Protein 2LGF (pdb70)

InterPro domains:
  IPR002048 EF-hand domain [PF13499] (12-73)
  IPR002048 EF-hand domain [PF13499] (83-147)
  IPR002048 EF-hand domain [PS50222] (8-43)
  IPR002048 EF-hand domain [PS50222] (44-79)
  IPR002048 EF-hand domain [PS50222] (81-116)
  IPR002048 EF-hand domain [PS50222] (117-149)
  IPR002048 EF-hand domain [SM00054] (12-40)
  IPR002048 EF-hand domain [SM00054] (48-76)
  IPR002048 EF-hand domain [SM00054] (85-113)
  IPR002048 EF-hand domain [SM00054] (121-149)
  IPR002048 EF-hand domain [cd00051] (12-74)
  IPR002048 EF-hand domain [cd00051] (85-147)
  IPR011992 EF-hand domain pair [SSF47473] (2-147)
  IPR018247 EF-Hand 1, calcium-binding site [PS00018] (21-33)
  IPR018247 EF-Hand 1, calcium-binding site [PS00018] (57-69)
  IPR018247 EF-Hand 1, calcium-binding site [PS00018] (94-106)
  IPR018247 EF-Hand 1, calcium-binding site [PS00018] (130-142)
  IPR050230 Calmodulin/Myosin light chain/Troponin C-like [PTHR23048] (2-148)

Organism: Homo sapiens (NCBI:txid9606)

Sequence (161 aa):
QLTEEQIAEFKEAFSLFDKDGDGTITTKELGTVMRSLGQNPTEAELQDMINEVDADGNGTIDFPEFLTMMARKMKDTDSEEEIREAFRVFDKDGNGYISAAELRHVMTNLGEKLTDEEVDEMIREADIDGDGQVNYEEFVQMMTAKAFIIWLARRLKKGKK

Structure (mmCIF, N/CA/C/O backbone):
data_2LGF
#
_entry.id   2LGF
#
loop_
_entity.id
_entity.type
_entity.pdbx_description
1 polymer Calmodulin
2 polymer L-selectin
3 non-polymer 'CALCIUM ION'
#
loop_
_atom_site.group_PDB
_atom_site.id
_atom_site.type_symbol
_atom_site.label_atom_id
_atom_site.label_alt_id
_atom_site.label_comp_id
_atom_site.label_asym_id
_atom_site.label_entity_id
_atom_site.label_seq_id
_atom_site.pdbx_PDB_ins_code
_atom_site.Cartn_x
_atom_site.Cartn_y
_atom_site.Cartn_z
_atom_site.occupancy
_atom_site.B_iso_or_equiv
_atom_site.auth_seq_id
_atom_site.auth_comp_id
_atom_site.auth_asym_id
_atom_site.auth_atom_id
_atom_site.pdbx_PDB_model_num
ATOM 1 N N . GLN A 1 2 ? 6.363 18.925 4.275 1.00 0.00 3 GLN A N 1
ATOM 2 C CA . GLN A 1 2 ? 7.655 19.224 3.594 1.00 0.00 3 GLN A CA 1
ATOM 3 C C . GLN A 1 2 ? 7.832 18.278 2.413 1.00 0.00 3 GLN A C 1
ATOM 4 O O . GLN A 1 2 ? 8.433 17.213 2.544 1.00 0.00 3 GLN A O 1
ATOM 18 N N . LEU A 1 3 ? 7.304 18.674 1.257 1.00 0.00 4 LEU A N 1
ATOM 19 C CA . LEU A 1 3 ? 7.408 17.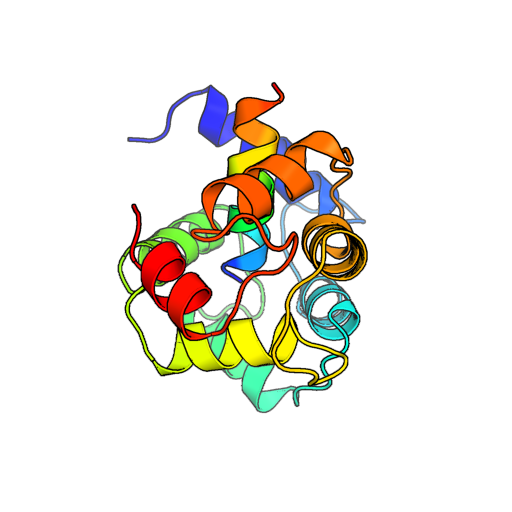852 0.053 1.00 0.00 4 LEU A CA 1
ATOM 20 C C . LEU A 1 3 ? 8.664 18.212 -0.729 1.00 0.00 4 LEU A C 1
ATOM 21 O O . LEU A 1 3 ? 8.788 19.324 -1.242 1.00 0.00 4 LEU A O 1
ATOM 37 N N . THR A 1 4 ? 9.592 17.265 -0.816 1.00 0.00 5 THR A N 1
ATOM 38 C CA . THR A 1 4 ? 10.839 17.492 -1.541 1.00 0.00 5 THR A CA 1
ATOM 39 C C . THR A 1 4 ? 10.661 17.169 -3.020 1.00 0.00 5 THR A C 1
ATOM 40 O O . THR A 1 4 ? 9.710 16.490 -3.409 1.00 0.00 5 THR A O 1
ATOM 51 N N . GLU A 1 5 ? 11.579 17.663 -3.840 1.00 0.00 6 GLU A N 1
ATOM 52 C CA . GLU A 1 5 ? 11.511 17.427 -5.277 1.00 0.00 6 GLU A CA 1
ATOM 53 C C . GLU A 1 5 ? 11.465 15.932 -5.567 1.00 0.00 6 GLU A C 1
ATOM 54 O O . GLU A 1 5 ? 10.767 15.489 -6.481 1.00 0.00 6 GLU A O 1
ATOM 66 N N . GLU A 1 6 ? 12.206 15.156 -4.785 1.00 0.00 7 GLU A N 1
ATOM 67 C CA . GLU A 1 6 ? 12.237 13.711 -4.970 1.00 0.00 7 GLU A CA 1
ATOM 68 C C . GLU A 1 6 ? 10.860 13.109 -4.695 1.00 0.00 7 GLU A C 1
ATOM 69 O O . GLU A 1 6 ? 10.390 12.246 -5.437 1.00 0.00 7 GLU A O 1
ATOM 81 N N . GLN A 1 7 ? 10.217 13.573 -3.628 1.00 0.00 8 GLN A N 1
ATOM 82 C CA . GLN A 1 7 ? 8.895 13.070 -3.271 1.00 0.00 8 GLN A CA 1
ATOM 83 C C . GLN A 1 7 ? 7.880 13.415 -4.359 1.00 0.00 8 GLN A C 1
ATOM 84 O O . GLN A 1 7 ? 7.052 12.584 -4.745 1.00 0.00 8 GLN A O 1
ATOM 98 N N . ILE A 1 8 ? 7.951 14.647 -4.855 1.00 0.00 9 ILE A N 1
ATOM 99 C CA . ILE A 1 8 ? 7.032 15.091 -5.894 1.00 0.00 9 ILE A CA 1
ATOM 100 C C . ILE A 1 8 ? 7.215 14.242 -7.150 1.00 0.00 9 ILE A C 1
ATOM 101 O O . ILE A 1 8 ? 6.242 13.813 -7.771 1.00 0.00 9 ILE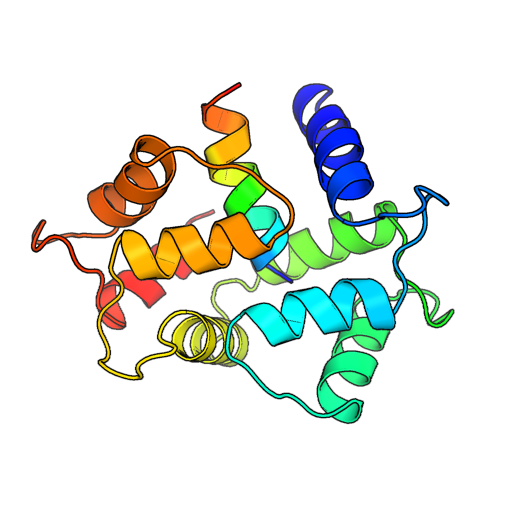 A O 1
ATOM 117 N N . ALA A 1 9 ? 8.469 13.991 -7.507 1.00 0.00 10 ALA A N 1
ATOM 118 C CA . ALA A 1 9 ? 8.768 13.184 -8.683 1.00 0.00 10 ALA A CA 1
ATOM 119 C C . ALA A 1 9 ? 8.214 11.774 -8.502 1.00 0.00 10 ALA A C 1
ATOM 120 O O . ALA A 1 9 ? 7.768 11.145 -9.460 1.00 0.00 10 ALA A O 1
ATOM 127 N N . GLU A 1 10 ? 8.245 11.286 -7.263 1.00 0.00 11 GLU A N 1
ATOM 128 C CA . GLU A 1 10 ? 7.743 9.950 -6.969 1.00 0.00 11 GLU A CA 1
ATOM 129 C C . GLU A 1 10 ? 6.256 9.868 -7.291 1.00 0.00 11 GLU A C 1
ATOM 130 O O . GLU A 1 10 ? 5.796 8.903 -7.898 1.00 0.00 11 GLU A O 1
ATOM 142 N N . PHE A 1 11 ? 5.508 10.892 -6.889 1.00 0.00 12 PHE A N 1
ATOM 143 C CA . PHE A 1 11 ? 4.073 10.920 -7.157 1.00 0.00 12 PHE A CA 1
ATOM 144 C C . PHE A 1 11 ? 3.814 10.934 -8.657 1.00 0.00 12 PHE A C 1
ATOM 145 O O . PHE A 1 11 ? 2.964 10.204 -9.154 1.00 0.00 12 PHE A O 1
ATOM 162 N N . LYS A 1 12 ? 4.536 11.779 -9.373 1.00 0.00 13 LYS A N 1
ATOM 163 C CA . LYS A 1 12 ? 4.342 11.879 -10.809 1.00 0.00 13 LYS A CA 1
ATOM 164 C C . LYS A 1 12 ? 4.558 10.522 -11.470 1.00 0.00 13 LYS A C 1
ATOM 165 O O . LYS A 1 12 ? 3.765 10.100 -12.310 1.00 0.00 13 LYS A O 1
ATOM 184 N N . GLU A 1 13 ? 5.632 9.844 -11.086 1.00 0.00 14 GLU A N 1
ATOM 185 C CA . GLU A 1 13 ? 5.931 8.536 -11.653 1.00 0.00 14 GLU A CA 1
ATOM 186 C C . GLU A 1 13 ? 4.955 7.487 -11.126 1.00 0.00 14 GLU A C 1
ATOM 187 O O . GLU A 1 13 ? 4.387 6.710 -11.893 1.00 0.00 14 GLU A O 1
ATOM 199 N N . ALA A 1 14 ? 4.766 7.472 -9.812 1.00 0.00 15 ALA A N 1
ATOM 200 C CA . ALA A 1 14 ? 3.861 6.510 -9.196 1.00 0.00 15 ALA A CA 1
ATOM 201 C C . ALA A 1 14 ? 2.433 6.726 -9.680 1.00 0.00 15 ALA A C 1
ATOM 202 O O . ALA A 1 14 ? 1.753 5.785 -10.077 1.00 0.00 15 ALA A O 1
ATOM 209 N N . PHE A 1 15 ? 1.989 7.972 -9.651 1.00 0.00 16 PHE A N 1
ATOM 210 C CA . PHE A 1 15 ? 0.638 8.303 -10.087 1.00 0.00 16 PHE A CA 1
ATOM 211 C C . PHE A 1 15 ? 0.435 7.904 -11.544 1.00 0.00 16 PHE A C 1
ATOM 212 O O . PHE A 1 15 ? -0.582 7.307 -11.897 1.00 0.00 16 PHE A O 1
ATOM 229 N N . SER A 1 16 ? 1.408 8.237 -12.387 1.00 0.00 17 SER A N 1
ATOM 230 C CA . SER A 1 16 ? 1.322 7.909 -13.804 1.00 0.00 17 SER A CA 1
ATOM 231 C C . SER A 1 16 ? 1.209 6.402 -13.997 1.00 0.00 17 SER A C 1
ATOM 232 O O . SER A 1 16 ? 0.548 5.931 -14.922 1.00 0.00 17 SER A O 1
ATOM 240 N N . LEU A 1 17 ? 1.852 5.650 -13.111 1.00 0.00 18 LEU A N 1
ATOM 241 C CA . LEU A 1 17 ? 1.805 4.193 -13.189 1.00 0.00 18 LEU A CA 1
ATOM 242 C C . LEU A 1 17 ? 0.411 3.674 -12.863 1.00 0.00 18 LEU A C 1
ATOM 243 O O . LEU A 1 17 ? -0.098 2.772 -13.529 1.00 0.00 18 LEU A O 1
ATOM 259 N N . PHE A 1 18 ? -0.199 4.243 -11.829 1.00 0.00 19 PHE A N 1
ATOM 260 C CA . PHE A 1 18 ? -1.533 3.823 -11.422 1.00 0.00 19 PHE A CA 1
ATOM 261 C C . PHE A 1 18 ? -2.568 4.253 -12.455 1.00 0.00 19 PHE A C 1
ATOM 262 O O . PHE A 1 18 ? -3.478 3.495 -12.790 1.00 0.00 19 PHE A O 1
ATOM 279 N N . ASP A 1 19 ? -2.420 5.477 -12.956 1.00 0.00 20 ASP A N 1
ATOM 280 C CA . ASP A 1 19 ? -3.347 6.007 -13.950 1.00 0.00 20 ASP A CA 1
ATOM 281 C C . ASP A 1 19 ? -2.944 5.521 -15.336 1.00 0.00 20 ASP A C 1
ATOM 282 O O . ASP A 1 19 ? -2.013 6.051 -15.942 1.00 0.00 20 ASP A O 1
ATOM 291 N N . LYS A 1 20 ? -3.641 4.505 -15.832 1.00 0.00 21 LYS A N 1
ATOM 292 C CA . LYS A 1 20 ? -3.332 3.955 -17.147 1.00 0.00 21 LYS A CA 1
ATOM 293 C C . LYS A 1 20 ? -3.545 4.997 -18.239 1.00 0.00 21 LYS A C 1
ATOM 294 O O . LYS A 1 20 ? -2.687 5.188 -19.099 1.00 0.00 21 LYS A O 1
ATOM 313 N N . ASP A 1 21 ? -4.690 5.675 -18.199 1.00 0.00 22 ASP A N 1
ATOM 314 C CA . ASP A 1 21 ? -4.988 6.694 -19.196 1.00 0.00 22 ASP A CA 1
ATOM 315 C C . ASP A 1 21 ? -4.136 7.939 -18.967 1.00 0.00 22 ASP A C 1
ATOM 316 O O . ASP A 1 21 ? -3.813 8.662 -19.909 1.00 0.00 22 ASP A O 1
ATOM 325 N N . GLY A 1 22 ? -3.775 8.183 -17.711 1.00 0.00 23 GLY A N 1
ATOM 326 C CA . GLY A 1 22 ? -2.966 9.348 -17.374 1.00 0.00 23 GLY A CA 1
ATOM 327 C C . GLY A 1 22 ? -3.788 10.630 -17.451 1.00 0.00 23 GLY A C 1
ATOM 328 O O . GLY A 1 22 ? -3.309 11.656 -17.934 1.00 0.00 23 GLY A O 1
ATOM 332 N N . ASP A 1 23 ? -5.029 10.567 -16.973 1.00 0.00 24 ASP A N 1
ATOM 333 C CA . ASP A 1 23 ? -5.909 11.733 -16.992 1.00 0.00 24 ASP A CA 1
ATOM 334 C C . ASP A 1 23 ? -5.639 12.630 -15.787 1.00 0.00 24 ASP A C 1
ATOM 335 O O . ASP A 1 23 ? -6.258 13.684 -15.636 1.00 0.00 24 ASP A O 1
ATOM 344 N N . GLY A 1 24 ? -4.713 12.206 -14.929 1.00 0.00 25 GLY A N 1
ATOM 345 C CA . GLY A 1 24 ? -4.379 12.985 -13.742 1.00 0.00 25 GLY A CA 1
ATOM 346 C C . GLY A 1 24 ? -5.401 12.754 -12.635 1.00 0.00 25 GLY A C 1
ATOM 347 O O . GLY A 1 24 ? -5.488 13.527 -11.685 1.00 0.00 25 GLY A O 1
ATOM 351 N N . THR A 1 25 ? -6.174 11.678 -12.767 1.00 0.00 26 THR A N 1
ATOM 352 C CA . THR A 1 25 ? -7.193 11.343 -11.769 1.00 0.00 26 THR A CA 1
ATOM 353 C C . THR A 1 25 ? -7.260 9.837 -11.557 1.00 0.00 26 THR A C 1
ATOM 354 O O . THR A 1 25 ? -7.048 9.063 -12.489 1.00 0.00 26 THR A O 1
ATOM 365 N N . ILE A 1 26 ? -7.567 9.425 -10.326 1.00 0.00 27 ILE A N 1
ATOM 366 C CA . ILE A 1 26 ? -7.672 8.000 -10.005 1.00 0.00 27 ILE A CA 1
ATOM 367 C C . ILE A 1 26 ? -9.134 7.600 -9.856 1.00 0.00 27 ILE A C 1
ATOM 368 O O . ILE A 1 26 ? -9.848 8.124 -9.002 1.00 0.00 27 ILE A O 1
ATOM 384 N N . THR A 1 27 ? -9.570 6.666 -10.699 1.00 0.00 28 THR A N 1
ATOM 385 C CA . THR A 1 27 ? -10.949 6.187 -10.664 1.00 0.00 28 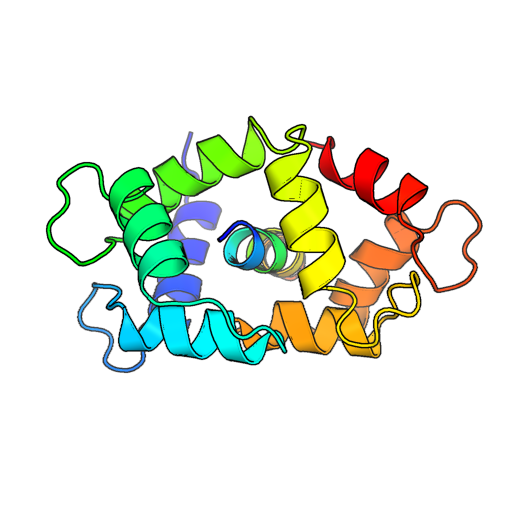THR A CA 1
ATOM 386 C C . THR A 1 27 ? -11.070 4.975 -9.745 1.00 0.00 28 THR A C 1
ATOM 387 O O . THR A 1 27 ? -10.068 4.438 -9.272 1.00 0.00 28 THR A O 1
ATOM 398 N N . THR A 1 28 ? -12.303 4.545 -9.507 1.00 0.00 29 THR A N 1
ATOM 399 C CA . THR A 1 28 ? -12.553 3.387 -8.656 1.00 0.00 29 THR A CA 1
ATOM 400 C C . THR A 1 28 ? -12.129 2.101 -9.361 1.00 0.00 29 THR A C 1
ATOM 401 O O . THR A 1 28 ? -11.598 1.183 -8.736 1.00 0.00 29 THR A O 1
ATOM 412 N N . LYS A 1 29 ? -12.384 2.039 -10.664 1.00 0.00 30 LYS A N 1
ATOM 413 C CA . LYS A 1 29 ? -12.036 0.862 -11.450 1.00 0.00 30 LYS A CA 1
ATOM 414 C C . LYS A 1 29 ? -10.525 0.650 -11.458 1.00 0.00 30 LYS A C 1
ATOM 415 O O . LYS A 1 29 ? -10.052 -0.486 -11.436 1.00 0.00 30 LYS A O 1
ATOM 434 N N . GLU A 1 30 ? -9.772 1.746 -11.497 1.00 0.00 31 GLU A N 1
ATOM 435 C CA . GLU A 1 30 ? -8.318 1.655 -11.513 1.00 0.00 31 GLU A CA 1
ATOM 436 C C . GLU A 1 30 ? -7.797 1.169 -10.164 1.00 0.00 31 GLU A C 1
ATOM 437 O O . GLU A 1 30 ? -7.147 0.121 -10.072 1.00 0.00 31 GLU A O 1
ATOM 449 N N . LEU A 1 31 ? -8.086 1.932 -9.117 1.00 0.00 32 LEU A N 1
ATOM 450 C CA . LEU A 1 31 ? -7.640 1.570 -7.783 1.00 0.00 32 LEU A CA 1
ATOM 451 C C . LEU A 1 31 ? -8.278 0.258 -7.348 1.00 0.00 32 LEU A C 1
ATOM 452 O O . LEU A 1 31 ? -7.633 -0.581 -6.718 1.00 0.00 32 LEU A O 1
ATOM 468 N N . GLY A 1 32 ? -9.552 0.092 -7.681 1.00 0.00 33 GLY A N 1
ATOM 469 C CA . GLY A 1 32 ? -10.272 -1.119 -7.310 1.00 0.00 33 GLY A CA 1
ATOM 470 C C . GLY A 1 32 ? -9.616 -2.349 -7.927 1.00 0.00 33 GLY A C 1
ATOM 471 O O . GLY A 1 32 ? -9.443 -3.370 -7.264 1.00 0.00 33 GLY A O 1
ATOM 475 N N . THR A 1 33 ? -9.243 -2.244 -9.198 1.00 0.00 34 THR A N 1
ATOM 476 C CA . THR A 1 33 ? -8.606 -3.361 -9.886 1.00 0.00 34 THR A CA 1
ATOM 477 C C . THR A 1 33 ? -7.304 -3.741 -9.192 1.00 0.00 34 THR A C 1
ATOM 478 O O . THR A 1 33 ? -7.051 -4.917 -8.927 1.00 0.00 34 THR A O 1
ATOM 489 N N . VAL A 1 34 ? -6.486 -2.738 -8.890 1.00 0.00 35 VAL A N 1
ATOM 490 C CA . VAL A 1 34 ? -5.213 -2.981 -8.215 1.00 0.00 35 VAL A CA 1
ATOM 491 C C . VAL A 1 34 ? -5.449 -3.491 -6.795 1.00 0.00 35 VAL A C 1
ATOM 492 O O . VAL A 1 34 ? -4.770 -4.407 -6.330 1.00 0.00 35 VAL A O 1
ATOM 505 N N . MET A 1 35 ? -6.408 -2.881 -6.112 1.00 0.00 36 MET A N 1
ATOM 506 C CA . MET A 1 35 ? -6.734 -3.264 -4.744 1.00 0.00 36 MET A CA 1
ATOM 507 C C . MET A 1 35 ? -7.220 -4.704 -4.686 1.00 0.00 36 MET A C 1
ATOM 508 O O . MET A 1 35 ? -7.093 -5.367 -3.657 1.00 0.00 36 MET A O 1
ATOM 522 N N . ARG A 1 36 ? -7.770 -5.187 -5.794 1.00 0.00 37 ARG A N 1
ATOM 523 C CA . ARG A 1 36 ? -8.263 -6.559 -5.865 1.00 0.00 37 ARG A CA 1
ATOM 524 C C . ARG A 1 36 ? -7.148 -7.531 -6.243 1.00 0.00 37 ARG A C 1
ATOM 525 O O . ARG A 1 36 ? -7.130 -8.673 -5.784 1.00 0.00 37 ARG A O 1
ATOM 546 N N . SER A 1 37 ? -6.228 -7.077 -7.087 1.00 0.00 38 SER A N 1
ATOM 547 C CA . SER A 1 37 ? -5.128 -7.923 -7.530 1.00 0.00 38 SER A CA 1
ATOM 548 C C . SER A 1 37 ? -4.310 -8.408 -6.342 1.00 0.00 38 SER A C 1
ATOM 549 O O . SER A 1 37 ? -3.531 -9.352 -6.457 1.00 0.00 38 SER A O 1
ATOM 557 N N . LEU A 1 38 ? -4.489 -7.753 -5.201 1.00 0.00 39 LEU A N 1
ATOM 558 C CA . LEU A 1 38 ? -3.750 -8.121 -4.000 1.00 0.00 39 LEU A CA 1
ATOM 559 C C . LEU A 1 38 ? -4.279 -9.431 -3.432 1.00 0.00 39 LEU A C 1
ATOM 560 O O . LEU A 1 38 ? -3.964 -9.802 -2.300 1.00 0.00 39 LEU A O 1
ATOM 576 N N . GLY A 1 39 ? -5.085 -10.130 -4.225 1.00 0.00 40 GLY A N 1
ATOM 577 C CA . GLY A 1 39 ? -5.645 -11.403 -3.794 1.00 0.00 40 GLY A CA 1
ATOM 578 C C . GLY A 1 39 ? -6.828 -11.189 -2.868 1.00 0.00 40 GLY A C 1
ATOM 579 O O . GLY A 1 39 ? -7.306 -12.128 -2.235 1.00 0.00 40 GLY A O 1
ATOM 583 N N . GLN A 1 40 ? -7.301 -9.946 -2.789 1.00 0.00 41 GLN A N 1
ATOM 584 C CA . GLN A 1 40 ? -8.435 -9.620 -1.926 1.00 0.00 41 GLN A CA 1
ATOM 585 C C . GLN A 1 40 ? -9.681 -9.389 -2.770 1.00 0.00 41 GLN A C 1
ATOM 586 O O . GLN A 1 40 ? -9.588 -9.054 -3.950 1.00 0.00 41 GLN A O 1
ATOM 600 N N . ASN A 1 41 ? -10.848 -9.568 -2.156 1.00 0.00 42 ASN A N 1
ATOM 601 C CA . ASN A 1 41 ? -12.117 -9.380 -2.858 1.00 0.00 42 ASN A CA 1
ATOM 602 C C . ASN A 1 41 ? -13.089 -8.566 -2.011 1.00 0.00 42 ASN A C 1
ATOM 603 O O . ASN A 1 41 ? -14.142 -9.058 -1.610 1.00 0.00 42 ASN A O 1
ATOM 614 N N . PRO A 1 4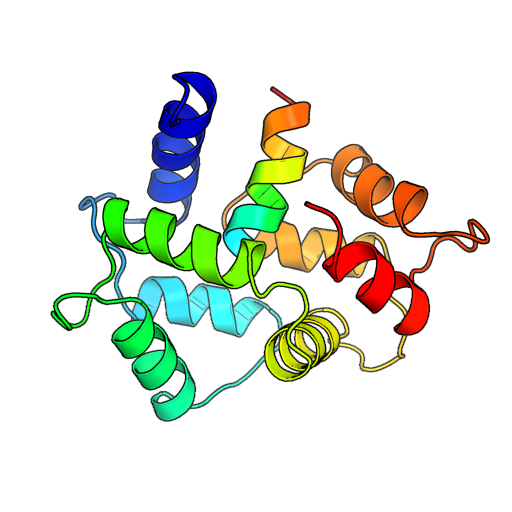2 ? -12.756 -7.325 -1.746 1.00 0.00 43 PRO A N 1
ATOM 615 C CA . PRO A 1 42 ? -13.618 -6.412 -0.946 1.00 0.00 43 PRO A CA 1
ATOM 616 C C . PRO A 1 42 ? -14.808 -5.901 -1.756 1.00 0.00 43 PRO A C 1
ATOM 617 O O . PRO A 1 42 ? -14.743 -5.809 -2.982 1.00 0.00 43 PRO A O 1
ATOM 628 N N . THR A 1 43 ? -15.892 -5.569 -1.063 1.00 0.00 44 THR A N 1
ATOM 629 C CA . THR A 1 43 ? -17.086 -5.066 -1.731 1.00 0.00 44 THR A CA 1
ATOM 630 C C . THR A 1 43 ? -16.955 -3.571 -2.007 1.00 0.00 44 THR A C 1
ATOM 631 O O . THR A 1 43 ? -16.150 -2.881 -1.381 1.00 0.00 44 THR A O 1
ATOM 642 N N . GLU A 1 44 ? -17.751 -3.079 -2.949 1.00 0.00 45 GLU A N 1
ATOM 643 C CA . GLU A 1 44 ? -17.715 -1.667 -3.306 1.00 0.00 45 GLU A CA 1
ATOM 644 C C . GLU A 1 44 ? -17.886 -0.806 -2.061 1.00 0.00 45 GLU A C 1
ATOM 645 O O . GLU A 1 44 ? -17.343 0.292 -1.975 1.00 0.00 45 GLU A O 1
ATOM 657 N N . ALA A 1 45 ? -18.646 -1.311 -1.098 1.00 0.00 46 ALA A N 1
ATOM 658 C CA . ALA A 1 45 ? -18.878 -0.574 0.138 1.00 0.00 46 ALA A CA 1
ATOM 659 C C . ALA A 1 45 ? -17.555 -0.271 0.832 1.00 0.00 46 ALA A C 1
ATOM 660 O O . ALA A 1 45 ? -17.310 0.857 1.255 1.00 0.00 46 ALA A O 1
ATOM 667 N N . GLU A 1 46 ? -16.702 -1.284 0.946 1.00 0.00 47 GLU A N 1
ATOM 668 C CA . GLU A 1 46 ? -15.408 -1.106 1.593 1.00 0.00 47 GLU A CA 1
ATOM 669 C C . GLU A 1 46 ? -14.526 -0.162 0.779 1.00 0.00 47 GLU A C 1
ATOM 670 O O . GLU A 1 46 ? -13.862 0.713 1.332 1.00 0.00 47 GLU A O 1
ATOM 682 N N . LEU A 1 47 ? -14.523 -0.349 -0.536 1.00 0.00 48 LEU A N 1
ATOM 683 C CA . LEU A 1 47 ? -13.715 0.493 -1.413 1.00 0.00 48 LEU A CA 1
ATOM 684 C C . LEU A 1 47 ? -14.257 1.916 -1.436 1.00 0.00 48 LEU A C 1
ATOM 685 O O . LEU A 1 47 ? -13.527 2.871 -1.180 1.00 0.00 48 LEU A O 1
ATOM 701 N N . GLN A 1 48 ? -15.539 2.048 -1.748 1.00 0.00 49 GLN A N 1
ATOM 702 C CA . GLN A 1 48 ? -16.168 3.359 -1.807 1.00 0.00 49 GLN A CA 1
ATOM 703 C C . GLN A 1 48 ? -16.004 4.083 -0.476 1.00 0.00 49 GLN A C 1
ATOM 704 O O . GLN A 1 48 ? -15.698 5.274 -0.441 1.00 0.00 49 GLN A O 1
ATOM 718 N N . ASP A 1 49 ? -16.203 3.354 0.616 1.00 0.00 50 ASP A N 1
ATOM 719 C CA . ASP A 1 49 ? -16.070 3.940 1.944 1.00 0.00 50 ASP A CA 1
ATOM 720 C C . ASP A 1 49 ? -14.653 4.458 2.153 1.00 0.00 50 ASP A C 1
ATOM 721 O O . ASP A 1 49 ? -14.455 5.565 2.653 1.00 0.00 50 ASP A O 1
ATOM 730 N N . MET A 1 50 ? -13.670 3.658 1.757 1.00 0.00 51 MET A N 1
ATOM 731 C CA . MET A 1 50 ? -12.277 4.057 1.904 1.00 0.00 51 MET A CA 1
ATOM 732 C C . MET A 1 50 ? -11.991 5.294 1.061 1.00 0.00 51 MET A C 1
ATOM 733 O O . MET A 1 50 ? -11.314 6.216 1.509 1.00 0.00 51 MET A O 1
ATOM 747 N N . ILE A 1 51 ? -12.508 5.309 -0.164 1.00 0.00 52 ILE A N 1
ATOM 748 C CA . ILE A 1 51 ? -12.286 6.440 -1.055 1.00 0.00 52 ILE A CA 1
ATOM 749 C C . ILE A 1 51 ? -12.902 7.707 -0.470 1.00 0.00 52 ILE A C 1
ATOM 750 O O . ILE A 1 51 ? -12.284 8.769 -0.479 1.00 0.00 52 ILE A O 1
ATOM 766 N N . ASN A 1 52 ? -14.126 7.585 0.030 1.00 0.00 53 ASN A N 1
ATOM 767 C CA . ASN A 1 52 ? -14.818 8.731 0.608 1.00 0.00 53 ASN A CA 1
ATOM 768 C C . ASN A 1 52 ? -14.003 9.305 1.761 1.00 0.00 53 ASN A C 1
ATOM 769 O O . ASN A 1 52 ? -13.893 10.521 1.911 1.00 0.00 53 ASN A O 1
ATOM 780 N N . GLU A 1 53 ? -13.426 8.421 2.567 1.00 0.00 54 GLU A N 1
ATOM 781 C CA . GLU A 1 53 ? -12.612 8.852 3.698 1.00 0.00 54 GLU A CA 1
ATOM 782 C C . GLU A 1 53 ? -11.343 9.542 3.213 1.00 0.00 54 GLU A C 1
ATOM 783 O O . GLU A 1 53 ? -10.799 10.409 3.893 1.00 0.00 54 GLU A O 1
ATOM 795 N N . VAL A 1 54 ? -10.877 9.152 2.029 1.00 0.00 55 VAL A N 1
ATOM 796 C CA . VAL A 1 54 ? -9.667 9.741 1.456 1.00 0.00 55 VAL A CA 1
ATOM 797 C C . VAL A 1 54 ? -10.021 10.922 0.557 1.00 0.00 55 VAL A C 1
ATOM 798 O O . VAL A 1 54 ? -9.201 11.814 0.338 1.00 0.00 55 VAL A O 1
ATOM 811 N N . ASP A 1 55 ? -11.243 10.924 0.043 1.00 0.00 56 ASP A N 1
ATOM 812 C CA . ASP A 1 55 ? -11.697 12.000 -0.821 1.00 0.00 56 ASP A CA 1
ATOM 813 C C . ASP A 1 55 ? -12.229 13.152 0.026 1.00 0.00 56 ASP A C 1
ATOM 814 O O . ASP A 1 55 ? -13.360 13.110 0.511 1.00 0.00 56 ASP A O 1
ATOM 823 N N . ALA A 1 56 ? -11.406 14.178 0.195 1.00 0.00 57 ALA A N 1
ATOM 824 C CA . ALA A 1 56 ? -11.791 15.339 0.986 1.00 0.00 57 ALA A CA 1
ATOM 825 C C . ALA A 1 56 ? -13.019 16.020 0.401 1.00 0.00 57 ALA A C 1
ATOM 826 O O . ALA A 1 56 ? -13.732 16.728 1.109 1.00 0.00 57 ALA A O 1
ATOM 833 N N . ASP A 1 57 ? -13.256 15.827 -0.899 1.00 0.00 58 ASP A N 1
ATOM 834 C CA . ASP A 1 57 ? -14.404 16.447 -1.561 1.00 0.00 58 ASP A CA 1
ATOM 835 C C . ASP A 1 57 ? -15.464 15.406 -1.912 1.00 0.00 58 ASP A C 1
ATOM 836 O O . ASP A 1 57 ? -16.613 15.752 -2.185 1.00 0.00 58 ASP A O 1
ATOM 845 N N . GLY A 1 58 ? -15.085 14.131 -1.892 1.00 0.00 59 GLY A N 1
ATOM 846 C CA . GLY A 1 58 ? -16.035 13.069 -2.207 1.00 0.00 59 GLY A CA 1
ATOM 847 C C . GLY A 1 58 ? -16.584 13.225 -3.617 1.00 0.00 59 GLY A C 1
ATOM 848 O O . GLY A 1 58 ? -17.791 13.140 -3.830 1.00 0.00 59 GLY A O 1
ATOM 852 N N . ASN A 1 59 ? -15.692 13.460 -4.579 1.00 0.00 60 ASN A N 1
ATOM 853 C CA . ASN A 1 59 ? -16.109 13.630 -5.969 1.00 0.00 60 ASN A CA 1
ATOM 854 C C . ASN A 1 59 ? -16.214 12.281 -6.671 1.00 0.00 60 ASN A C 1
ATOM 855 O O . ASN A 1 59 ? -16.597 12.209 -7.838 1.00 0.00 60 ASN A O 1
ATOM 866 N N . GLY A 1 60 ? -15.878 11.212 -5.954 1.00 0.00 61 GLY A N 1
ATOM 867 C CA . GLY A 1 60 ? -15.939 9.863 -6.518 1.00 0.00 61 GLY A CA 1
ATOM 868 C C . GLY A 1 60 ? -14.574 9.419 -7.028 1.00 0.00 61 GLY A C 1
ATOM 869 O O . GLY A 1 60 ? -14.368 8.246 -7.323 1.00 0.00 61 GLY A O 1
ATOM 873 N N . THR A 1 61 ? -13.642 10.362 -7.124 1.00 0.00 62 THR A N 1
ATOM 874 C CA . THR A 1 61 ? -12.288 10.056 -7.599 1.00 0.00 62 THR A CA 1
ATOM 875 C C . THR A 1 61 ? -11.257 10.647 -6.657 1.00 0.00 62 THR A C 1
ATOM 876 O O . THR A 1 61 ? -11.535 11.605 -5.948 1.00 0.00 62 THR A O 1
ATOM 887 N N . ILE A 1 62 ? -10.065 10.060 -6.642 1.00 0.00 63 ILE A N 1
ATOM 888 C CA . ILE A 1 62 ? -8.993 10.534 -5.763 1.00 0.00 63 ILE A CA 1
ATOM 889 C C . ILE A 1 62 ? -7.884 11.189 -6.577 1.00 0.00 63 ILE A C 1
ATOM 890 O O . ILE A 1 62 ? -7.323 10.582 -7.489 1.00 0.00 63 ILE A O 1
ATOM 906 N N . ASP A 1 63 ? -7.574 12.435 -6.241 1.00 0.00 64 ASP A N 1
ATOM 907 C CA . ASP A 1 63 ? -6.524 13.168 -6.942 1.00 0.00 64 ASP A CA 1
ATOM 908 C C . ASP A 1 63 ? -5.192 12.979 -6.219 1.00 0.00 64 ASP A C 1
ATOM 909 O O . ASP A 1 63 ? -5.157 12.536 -5.069 1.00 0.00 64 ASP A O 1
ATOM 918 N N . PHE A 1 64 ? -4.097 13.325 -6.890 1.00 0.00 65 PHE A N 1
ATOM 919 C CA . PHE A 1 64 ? -2.776 13.195 -6.288 1.00 0.00 65 PHE A CA 1
ATOM 920 C C . PHE A 1 64 ? -2.774 13.829 -4.882 1.00 0.00 65 PHE A C 1
ATOM 921 O O . PHE A 1 64 ? -2.396 13.176 -3.901 1.00 0.00 65 PHE A O 1
ATOM 938 N N . PRO A 1 65 ? -3.170 15.073 -4.770 1.00 0.00 66 PRO A N 1
ATOM 939 C CA . PRO A 1 65 ? -3.195 15.783 -3.465 1.00 0.00 66 PRO A CA 1
ATOM 940 C C . PRO A 1 65 ? -3.889 14.951 -2.375 1.00 0.00 66 PRO A C 1
ATOM 941 O O . PRO A 1 65 ? -3.412 14.855 -1.236 1.00 0.00 66 PRO A O 1
ATOM 952 N N . GLU A 1 66 ? -5.015 14.347 -2.739 1.00 0.00 67 GLU A N 1
ATOM 953 C CA . GLU A 1 66 ? -5.766 13.534 -1.794 1.00 0.00 67 GLU A CA 1
ATOM 954 C C . GLU A 1 66 ? -4.924 12.350 -1.337 1.00 0.00 67 GLU A C 1
ATOM 955 O O . GLU A 1 66 ? -4.920 11.999 -0.159 1.00 0.00 67 GLU A O 1
ATOM 967 N N . PHE A 1 67 ? -4.203 11.744 -2.274 1.00 0.00 68 PHE A N 1
ATOM 968 C CA . PHE A 1 67 ? -3.357 10.606 -1.944 1.00 0.00 68 PHE A CA 1
ATOM 969 C C . PHE A 1 67 ? -2.332 11.001 -0.893 1.00 0.00 68 PHE A C 1
ATOM 970 O O . PHE A 1 67 ? -2.036 10.235 0.023 1.00 0.00 68 PHE A O 1
ATOM 987 N N . LEU A 1 68 ? -1.788 12.200 -1.028 1.00 0.00 69 LEU A N 1
ATOM 988 C CA . LEU A 1 68 ? -0.793 12.663 -0.080 1.00 0.00 69 LEU A CA 1
ATOM 989 C C . LEU A 1 68 ? -1.389 12.688 1.325 1.00 0.00 69 LEU A C 1
ATOM 990 O O . LEU A 1 68 ? -0.767 12.235 2.291 1.00 0.00 69 LEU A O 1
ATOM 1006 N N . THR A 1 69 ? -2.607 13.208 1.427 1.00 0.00 70 THR A N 1
ATOM 1007 C CA . THR A 1 69 ? -3.283 13.276 2.720 1.00 0.00 70 THR A CA 1
ATOM 1008 C C . THR A 1 69 ? -3.532 11.872 3.267 1.00 0.00 70 THR A C 1
ATOM 1009 O O . THR A 1 69 ? -3.308 11.593 4.450 1.00 0.00 70 THR A O 1
ATOM 1020 N N . MET A 1 70 ? -3.987 10.985 2.396 1.00 0.00 71 MET A N 1
ATOM 1021 C CA . MET A 1 70 ? -4.257 9.619 2.802 1.00 0.00 71 MET A CA 1
ATOM 1022 C C . MET A 1 70 ? -2.987 8.988 3.382 1.00 0.00 71 MET A C 1
ATOM 1023 O O . MET A 1 70 ? -3.040 8.220 4.349 1.00 0.00 71 MET A O 1
ATOM 1037 N N . MET A 1 71 ? -1.852 9.284 2.752 1.00 0.00 72 MET A N 1
ATOM 1038 C CA . MET A 1 71 ? -0.592 8.710 3.173 1.00 0.00 72 MET A CA 1
ATOM 1039 C C . MET A 1 71 ? -0.272 9.150 4.581 1.00 0.00 72 MET A C 1
ATOM 1040 O O . MET A 1 71 ? 0.146 8.349 5.410 1.00 0.00 72 MET A O 1
ATOM 1054 N N . ALA A 1 72 ? -0.499 10.422 4.850 1.00 0.00 73 ALA A N 1
ATOM 1055 C CA . ALA A 1 72 ? -0.244 10.958 6.177 1.00 0.00 73 ALA A CA 1
ATOM 1056 C C . ALA A 1 72 ? -1.074 10.212 7.215 1.00 0.00 73 ALA A C 1
ATOM 1057 O O . ALA A 1 72 ? -0.623 9.994 8.341 1.00 0.00 73 ALA A O 1
ATOM 1064 N N . ARG A 1 73 ? -2.286 9.821 6.832 1.00 0.00 74 ARG A N 1
ATOM 1065 C CA . ARG A 1 73 ? -3.158 9.096 7.753 1.00 0.00 74 ARG A CA 1
ATOM 1066 C C . ARG A 1 73 ? -2.636 7.682 7.997 1.00 0.00 74 ARG A C 1
ATOM 1067 O O . ARG A 1 73 ? -2.474 7.261 9.138 1.00 0.00 74 ARG A O 1
ATOM 1088 N N . LYS A 1 74 ? -2.380 6.955 6.920 1.00 0.00 75 LYS A N 1
ATOM 1089 C CA . LYS A 1 74 ? -1.882 5.588 7.026 1.00 0.00 75 LYS A CA 1
ATOM 1090 C C . LYS A 1 74 ? -0.478 5.565 7.607 1.00 0.00 75 LYS A C 1
ATOM 1091 O O . LYS A 1 74 ? -0.097 4.617 8.289 1.00 0.00 75 LYS A O 1
ATOM 1110 N N . MET A 1 75 ? 0.282 6.616 7.331 1.00 0.00 76 MET A N 1
ATOM 1111 C CA . MET A 1 75 ? 1.646 6.720 7.838 1.00 0.00 76 MET A CA 1
ATOM 1112 C C . MET A 1 75 ? 1.649 7.170 9.295 1.00 0.00 76 MET A C 1
ATOM 1113 O O . MET A 1 75 ? 2.498 6.755 10.082 1.00 0.00 76 MET A O 1
ATOM 1127 N N . LYS A 1 76 ? 0.694 8.030 9.646 1.00 0.00 77 LYS A N 1
ATOM 1128 C CA . LYS A 1 76 ? 0.595 8.535 11.012 1.00 0.00 77 LYS A CA 1
ATOM 1129 C C . LYS A 1 76 ? -0.178 7.562 11.893 1.00 0.00 77 LYS A C 1
ATOM 1130 O O . LYS A 1 76 ? 0.144 7.384 13.066 1.00 0.00 77 LYS A O 1
ATOM 1149 N N . ASP A 1 77 ? -1.204 6.939 11.320 1.00 0.00 78 ASP A N 1
ATOM 1150 C CA . ASP A 1 77 ? -2.031 5.983 12.059 1.00 0.00 78 ASP A CA 1
ATOM 1151 C C . ASP A 1 77 ? -1.573 4.558 11.784 1.00 0.00 78 ASP A C 1
ATOM 1152 O O . ASP A 1 77 ? -2.247 3.599 12.153 1.00 0.00 78 ASP A O 1
ATOM 1161 N N . THR A 1 78 ? -0.426 4.426 11.127 1.00 0.00 79 THR A N 1
ATOM 1162 C CA . THR A 1 78 ? 0.109 3.109 10.800 1.00 0.00 79 THR A CA 1
ATOM 1163 C C . THR A 1 78 ? 0.030 2.180 12.011 1.00 0.00 79 THR A C 1
ATOM 1164 O O . THR A 1 78 ? 0.177 0.965 11.885 1.00 0.00 79 THR A O 1
ATOM 1175 N N . ASP A 1 79 ? -0.194 2.765 13.181 1.00 0.00 80 ASP A N 1
ATOM 1176 C CA . ASP A 1 79 ? -0.289 1.995 14.416 1.00 0.00 80 ASP A CA 1
ATOM 1177 C C . ASP A 1 79 ? -1.734 1.578 14.670 1.00 0.00 80 ASP A C 1
ATOM 1178 O O . ASP A 1 79 ? -2.105 1.249 15.795 1.00 0.00 80 ASP A O 1
ATOM 1187 N N . SER A 1 80 ? -2.551 1.595 13.618 1.00 0.00 81 SER A N 1
ATOM 1188 C CA . SER A 1 80 ? -3.955 1.209 13.743 1.00 0.00 81 SER A CA 1
ATOM 1189 C C . SER A 1 80 ? -4.117 -0.297 13.559 1.00 0.00 81 SER A C 1
ATOM 1190 O O . SER A 1 80 ? -3.621 -0.871 12.590 1.00 0.00 81 SER A O 1
ATOM 1198 N N . GLU A 1 81 ? -4.813 -0.931 14.495 1.00 0.00 82 GLU A N 1
ATOM 1199 C CA . GLU A 1 81 ? -5.030 -2.372 14.427 1.00 0.00 82 GLU A CA 1
ATOM 1200 C C . GLU A 1 81 ? -5.790 -2.740 13.158 1.00 0.00 82 GLU A C 1
ATOM 1201 O O . GLU A 1 81 ? -5.480 -3.738 12.508 1.00 0.00 82 GLU A O 1
ATOM 1213 N N . GLU A 1 82 ? -6.791 -1.939 12.816 1.00 0.00 83 GLU A N 1
ATOM 1214 C CA . GLU A 1 82 ? -7.591 -2.202 11.625 1.00 0.00 83 GLU A CA 1
ATOM 1215 C C . GLU A 1 82 ? -6.736 -2.110 10.367 1.00 0.00 83 GLU A C 1
ATOM 1216 O O . GLU A 1 82 ? -6.825 -2.960 9.483 1.00 0.00 83 GLU A O 1
ATOM 1228 N N . GLU A 1 83 ? -5.908 -1.076 10.289 1.00 0.00 84 GLU A N 1
ATOM 1229 C CA . GLU A 1 83 ? -5.051 -0.888 9.126 1.00 0.00 84 GLU A CA 1
ATOM 1230 C C . GLU A 1 83 ? -4.030 -2.017 9.026 1.00 0.00 84 GLU A C 1
ATOM 1231 O O . GLU A 1 83 ? -3.778 -2.545 7.943 1.00 0.00 84 GLU A O 1
ATOM 1243 N N . ILE A 1 84 ? -3.447 -2.380 10.162 1.00 0.00 85 ILE A N 1
ATOM 1244 C CA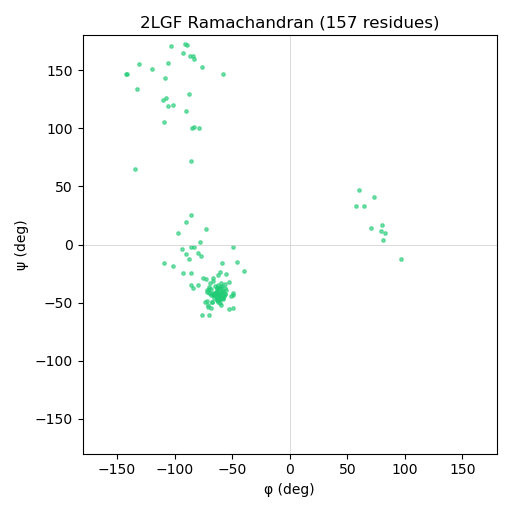 . ILE A 1 84 ? -2.459 -3.450 10.190 1.00 0.00 85 ILE A CA 1
ATOM 1245 C C . ILE A 1 84 ? -3.107 -4.793 9.859 1.00 0.00 85 ILE A C 1
ATOM 1246 O O . ILE A 1 84 ? -2.561 -5.589 9.094 1.00 0.00 85 ILE A O 1
ATOM 1262 N N . ARG A 1 85 ? -4.274 -5.039 10.447 1.00 0.00 86 ARG A N 1
ATOM 1263 C CA . ARG A 1 85 ? -4.988 -6.288 10.217 1.00 0.00 86 ARG A CA 1
ATOM 1264 C C . ARG A 1 85 ? -5.352 -6.429 8.744 1.00 0.00 86 ARG A C 1
ATOM 1265 O O . ARG A 1 85 ? -5.212 -7.503 8.160 1.00 0.00 86 ARG A O 1
ATOM 1286 N N . GLU A 1 86 ? -5.817 -5.337 8.149 1.00 0.00 87 GLU A N 1
ATOM 1287 C CA . GLU A 1 86 ? -6.193 -5.348 6.740 1.00 0.00 87 GLU A CA 1
ATOM 1288 C C . GLU A 1 86 ? -4.971 -5.594 5.864 1.00 0.00 87 GLU A C 1
ATOM 1289 O O . GLU A 1 86 ? -5.034 -6.350 4.897 1.00 0.00 87 GLU A O 1
ATOM 1301 N N . ALA A 1 87 ? -3.863 -4.950 6.206 1.00 0.00 88 ALA A N 1
ATOM 1302 C CA . ALA A 1 87 ? -2.635 -5.111 5.438 1.00 0.00 88 ALA A CA 1
ATOM 1303 C C . ALA A 1 87 ? -2.075 -6.521 5.600 1.00 0.00 88 ALA A C 1
ATOM 1304 O O . ALA A 1 87 ? -1.615 -7.131 4.634 1.00 0.00 88 ALA A O 1
ATOM 1311 N N . PHE A 1 88 ? -2.109 -7.029 6.826 1.00 0.00 89 PHE A N 1
ATOM 1312 C CA . PHE A 1 88 ? -1.589 -8.363 7.102 1.00 0.00 89 PHE A CA 1
ATOM 1313 C C . PHE A 1 88 ? -2.353 -9.417 6.307 1.00 0.00 89 PHE A C 1
ATOM 1314 O O . PHE A 1 88 ? -1.752 -10.284 5.671 1.00 0.00 89 PHE A O 1
ATOM 1331 N N . ARG A 1 89 ? -3.678 -9.334 6.343 1.00 0.00 90 ARG A N 1
ATOM 1332 C CA . ARG A 1 89 ? -4.510 -10.286 5.616 1.00 0.00 90 ARG A CA 1
ATOM 1333 C C . ARG A 1 89 ? -4.284 -10.165 4.114 1.00 0.00 90 ARG A C 1
ATOM 1334 O O . ARG A 1 89 ? -4.174 -11.170 3.411 1.00 0.00 90 ARG A O 1
ATOM 1355 N N . VAL A 1 90 ? -4.214 -8.931 3.627 1.00 0.00 91 VAL A N 1
ATOM 1356 C CA . VAL A 1 90 ? -3.999 -8.696 2.206 1.00 0.00 91 VAL A CA 1
ATOM 1357 C C . VAL A 1 90 ? -2.638 -9.233 1.778 1.00 0.00 91 VAL A C 1
ATOM 1358 O O . VAL A 1 90 ? -2.517 -9.897 0.749 1.00 0.00 91 VAL A O 1
ATOM 1371 N N . PHE A 1 91 ? -1.618 -8.935 2.569 1.00 0.00 92 PHE A N 1
ATOM 1372 C CA . PHE A 1 91 ? -0.272 -9.393 2.256 1.00 0.00 92 PHE A CA 1
ATOM 1373 C C . PHE A 1 91 ? -0.207 -10.911 2.265 1.00 0.00 92 PHE A C 1
ATOM 1374 O O . PHE A 1 91 ? 0.369 -11.515 1.363 1.00 0.00 92 PHE A O 1
ATOM 1391 N N . ASP A 1 92 ? -0.789 -11.518 3.293 1.00 0.00 93 ASP A N 1
ATOM 1392 C CA . ASP A 1 92 ? -0.772 -12.967 3.413 1.00 0.00 93 ASP A CA 1
ATOM 1393 C C . ASP A 1 92 ? -1.933 -13.585 2.638 1.00 0.00 93 ASP A C 1
ATOM 1394 O O . ASP A 1 92 ? -2.898 -14.076 3.220 1.00 0.00 93 ASP A O 1
ATOM 1403 N N . LYS A 1 93 ? -1.836 -13.554 1.320 1.00 0.00 94 LYS A N 1
ATOM 1404 C CA . LYS A 1 93 ? -2.890 -14.104 0.480 1.00 0.00 94 LYS A CA 1
ATOM 1405 C C . LYS A 1 93 ? -3.089 -15.588 0.770 1.00 0.00 94 LYS A C 1
ATOM 1406 O O . LYS A 1 93 ? -4.212 -16.091 0.742 1.00 0.00 94 LYS A O 1
ATOM 1425 N N . ASP A 1 94 ? -1.992 -16.285 1.045 1.00 0.00 95 ASP A N 1
ATOM 1426 C CA . ASP A 1 94 ? -2.066 -17.715 1.334 1.00 0.00 95 ASP A CA 1
ATOM 1427 C C . ASP A 1 94 ? -2.570 -17.955 2.756 1.00 0.00 95 ASP A C 1
ATOM 1428 O O . ASP A 1 94 ? -2.879 -19.088 3.132 1.00 0.00 95 ASP A O 1
ATOM 1437 N N . GLY A 1 95 ? -2.654 -16.886 3.543 1.00 0.00 96 GLY A N 1
ATOM 1438 C CA . GLY A 1 95 ? -3.127 -17.000 4.918 1.00 0.00 96 GLY A CA 1
ATOM 1439 C C . GLY A 1 95 ? -2.273 -17.987 5.709 1.00 0.00 96 GLY A C 1
ATOM 1440 O O . GLY A 1 95 ? -2.771 -18.681 6.594 1.00 0.00 96 GLY A O 1
ATOM 1444 N N . ASN A 1 96 ? -0.983 -18.046 5.386 1.00 0.00 97 ASN A N 1
ATOM 1445 C CA . ASN A 1 96 ? -0.069 -18.953 6.076 1.00 0.00 97 ASN A CA 1
ATOM 1446 C C . ASN A 1 96 ? 0.502 -18.293 7.326 1.00 0.00 97 ASN A C 1
ATOM 1447 O O . ASN A 1 96 ? 1.095 -18.957 8.174 1.00 0.00 97 ASN A O 1
ATOM 1458 N N . GLY A 1 97 ? 0.311 -16.982 7.438 1.00 0.00 98 GLY A N 1
ATOM 1459 C CA . GLY A 1 97 ? 0.810 -16.243 8.593 1.00 0.00 98 GLY A CA 1
ATOM 1460 C C . GLY A 1 97 ? 2.282 -15.887 8.423 1.00 0.00 98 GLY A C 1
ATOM 1461 O O . GLY A 1 97 ? 2.928 -15.426 9.361 1.00 0.00 98 GLY A O 1
ATOM 1465 N N . TYR A 1 98 ? 2.809 -16.099 7.219 1.00 0.00 99 TYR A N 1
ATOM 1466 C CA . TYR A 1 98 ? 4.213 -15.794 6.931 1.00 0.00 99 TYR A CA 1
ATOM 1467 C C . TYR A 1 98 ? 4.328 -15.010 5.635 1.00 0.00 99 TYR A C 1
ATOM 1468 O O . TYR A 1 98 ? 3.724 -15.371 4.634 1.00 0.00 99 TYR A O 1
ATOM 1486 N N . ILE A 1 99 ? 5.115 -13.940 5.656 1.00 0.00 100 ILE A N 1
ATOM 1487 C CA . ILE A 1 99 ? 5.305 -13.114 4.460 1.00 0.00 100 ILE A CA 1
ATOM 1488 C C . ILE A 1 99 ? 6.636 -13.445 3.803 1.00 0.00 100 ILE A C 1
ATOM 1489 O O . ILE A 1 99 ? 7.695 -13.310 4.424 1.00 0.00 100 ILE A O 1
ATOM 1505 N N . SER A 1 100 ? 6.568 -13.883 2.544 1.00 0.00 101 SER A N 1
ATOM 1506 C CA . SER A 1 100 ? 7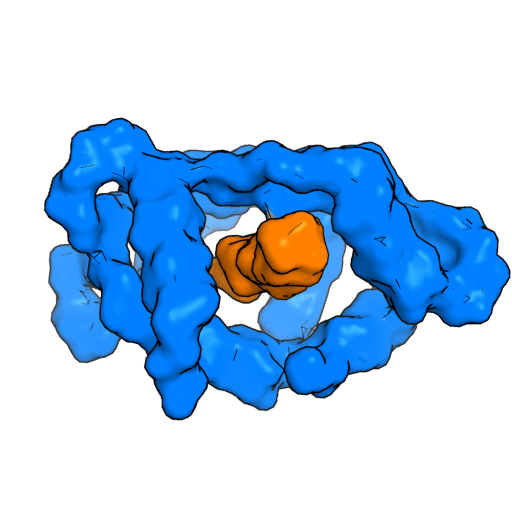.764 -14.240 1.778 1.00 0.00 101 SER A CA 1
ATOM 1507 C C . SER A 1 100 ? 8.114 -13.141 0.780 1.00 0.00 101 SER A C 1
ATOM 1508 O O . SER A 1 100 ? 7.344 -12.202 0.577 1.00 0.00 101 SER A O 1
ATOM 1516 N N . ALA A 1 101 ? 9.281 -13.270 0.159 1.00 0.00 102 ALA A N 1
ATOM 1517 C CA . ALA A 1 101 ? 9.726 -12.290 -0.824 1.00 0.00 102 ALA A CA 1
ATOM 1518 C C . ALA A 1 101 ? 8.868 -12.355 -2.081 1.00 0.00 102 ALA A C 1
ATOM 1519 O O . ALA A 1 101 ? 8.557 -11.328 -2.683 1.00 0.00 102 ALA A O 1
ATOM 1526 N N . ALA A 1 102 ? 8.489 -13.565 -2.472 1.00 0.00 103 ALA A N 1
ATOM 1527 C CA . ALA A 1 102 ? 7.667 -13.748 -3.661 1.00 0.00 103 ALA A CA 1
ATOM 1528 C C . ALA A 1 102 ? 6.283 -13.141 -3.460 1.00 0.00 103 ALA A C 1
ATOM 1529 O O . ALA A 1 102 ? 5.747 -12.479 -4.351 1.00 0.00 103 ALA A O 1
ATOM 1536 N N . GLU A 1 103 ? 5.706 -13.372 -2.286 1.00 0.00 104 GLU A N 1
ATOM 1537 C CA . GLU A 1 103 ? 4.381 -12.846 -1.984 1.00 0.00 104 GLU A CA 1
ATOM 1538 C C . GLU A 1 103 ? 4.419 -11.326 -1.885 1.00 0.00 104 GLU A C 1
ATOM 1539 O O . GLU A 1 103 ? 3.602 -10.630 -2.491 1.00 0.00 104 GLU A O 1
ATOM 1551 N N . LEU A 1 104 ? 5.372 -10.811 -1.116 1.00 0.00 105 LEU A N 1
ATOM 1552 C CA . LEU A 1 104 ? 5.494 -9.374 -0.947 1.00 0.00 105 LEU A CA 1
ATOM 1553 C C . LEU A 1 104 ? 5.763 -8.700 -2.287 1.00 0.00 105 LEU A C 1
ATOM 1554 O O . LEU A 1 104 ? 5.089 -7.737 -2.653 1.00 0.00 105 LEU A O 1
ATOM 1570 N N . ARG A 1 105 ? 6.745 -9.212 -3.020 1.00 0.00 106 ARG A N 1
ATOM 1571 C CA . ARG A 1 105 ? 7.090 -8.648 -4.313 1.00 0.00 106 ARG A CA 1
ATOM 1572 C C . ARG A 1 105 ? 5.863 -8.618 -5.213 1.00 0.00 106 ARG A C 1
ATOM 1573 O O . ARG A 1 105 ? 5.645 -7.663 -5.946 1.00 0.00 106 ARG A O 1
ATOM 1594 N N . HIS A 1 106 ? 5.056 -9.662 -5.147 1.00 0.00 107 HIS A N 1
ATOM 1595 C CA . HIS A 1 106 ? 3.853 -9.726 -5.964 1.00 0.00 107 HIS A CA 1
ATOM 1596 C C . HIS A 1 106 ? 2.871 -8.634 -5.562 1.00 0.00 107 HIS A C 1
ATOM 1597 O O . HIS A 1 106 ? 2.169 -8.084 -6.407 1.00 0.00 107 HIS A O 1
ATOM 1611 N N . VAL A 1 107 ? 2.810 -8.337 -4.271 1.00 0.00 108 VAL A N 1
ATOM 1612 C CA . VAL A 1 107 ? 1.890 -7.314 -3.782 1.00 0.00 108 VAL A CA 1
ATOM 1613 C C . VAL A 1 107 ? 2.395 -5.915 -4.088 1.00 0.00 108 VAL A C 1
ATOM 1614 O O . VAL A 1 107 ? 1.727 -5.159 -4.785 1.00 0.00 108 VAL A O 1
ATOM 1627 N N . MET A 1 108 ? 3.564 -5.578 -3.554 1.00 0.00 109 MET A N 1
ATOM 1628 C CA . MET A 1 108 ? 4.137 -4.253 -3.755 1.00 0.00 109 MET A CA 1
ATOM 1629 C C . MET A 1 108 ? 4.272 -3.943 -5.242 1.00 0.00 109 MET A C 1
ATOM 1630 O O . MET A 1 108 ? 4.115 -2.796 -5.665 1.00 0.00 109 MET A O 1
ATOM 1644 N N . THR A 1 109 ? 4.557 -4.972 -6.035 1.00 0.00 110 THR A N 1
ATOM 1645 C CA . THR A 1 109 ? 4.695 -4.796 -7.482 1.00 0.00 110 THR A CA 1
ATOM 1646 C C . THR A 1 109 ? 3.340 -4.587 -8.137 1.00 0.00 110 THR A C 1
ATOM 1647 O O . THR A 1 109 ? 3.171 -3.658 -8.923 1.00 0.00 110 THR A O 1
ATOM 1658 N N . ASN A 1 110 ? 2.385 -5.460 -7.818 1.00 0.00 111 ASN A N 1
ATOM 1659 C CA . ASN A 1 110 ? 1.043 -5.360 -8.397 1.00 0.00 111 ASN A CA 1
ATOM 1660 C C . ASN A 1 110 ? 0.500 -3.933 -8.271 1.00 0.00 111 ASN A C 1
ATOM 1661 O O . ASN A 1 110 ? -0.590 -3.632 -8.757 1.00 0.00 111 ASN A O 1
ATOM 1672 N N . LEU A 1 111 ? 1.279 -3.061 -7.637 1.00 0.00 112 LEU A N 1
ATOM 1673 C CA . LEU A 1 111 ? 0.900 -1.671 -7.468 1.00 0.00 112 LEU A CA 1
ATOM 1674 C C . LEU A 1 111 ? 1.308 -0.859 -8.691 1.00 0.00 112 LEU A C 1
ATOM 1675 O O . LEU A 1 111 ? 1.519 0.346 -8.604 1.00 0.00 112 LEU A O 1
ATOM 1691 N N . GLY A 1 112 ? 1.422 -1.522 -9.837 1.00 0.00 113 GLY A N 1
ATOM 1692 C CA . GLY A 1 112 ? 1.787 -0.822 -11.062 1.00 0.00 113 GLY A CA 1
ATOM 1693 C C . GLY A 1 112 ? 3.234 -0.369 -11.023 1.00 0.00 113 GLY A C 1
ATOM 1694 O O . GLY A 1 112 ? 3.650 0.453 -11.837 1.00 0.00 113 GLY A O 1
ATOM 1698 N N . GLU A 1 113 ? 3.999 -0.904 -10.073 1.00 0.00 114 GLU A N 1
ATOM 1699 C CA . GLU A 1 113 ? 5.409 -0.543 -9.930 1.00 0.00 114 GLU A CA 1
ATOM 1700 C C . GLU A 1 113 ? 6.284 -1.772 -10.106 1.00 0.00 114 GLU A C 1
ATOM 1701 O O . GLU A 1 113 ? 5.861 -2.889 -9.816 1.00 0.00 114 GLU A O 1
ATOM 1713 N N . LYS A 1 114 ? 7.506 -1.556 -10.583 1.00 0.00 115 LYS A N 1
ATOM 1714 C CA . LYS A 1 114 ? 8.457 -2.650 -10.799 1.00 0.00 115 LYS A CA 1
ATOM 1715 C C . LYS A 1 114 ? 9.581 -2.592 -9.771 1.00 0.00 115 LYS A C 1
ATOM 1716 O O . LYS A 1 114 ? 10.464 -1.741 -9.851 1.00 0.00 115 LYS A O 1
ATOM 1735 N N . LEU A 1 115 ? 9.545 -3.501 -8.801 1.00 0.00 116 LEU A N 1
ATOM 1736 C CA . LEU A 1 115 ? 10.571 -3.540 -7.757 1.00 0.00 116 LEU A CA 1
ATOM 1737 C C . LEU A 1 115 ? 11.467 -4.755 -7.952 1.00 0.00 116 LEU A C 1
ATOM 1738 O O . LEU A 1 115 ? 11.002 -5.820 -8.359 1.00 0.00 116 LEU A O 1
ATOM 1754 N N . THR A 1 116 ? 12.752 -4.587 -7.662 1.00 0.00 117 THR A N 1
ATOM 1755 C CA . THR A 1 116 ? 13.709 -5.677 -7.811 1.00 0.00 117 THR A CA 1
ATOM 1756 C C . THR A 1 116 ? 13.701 -6.569 -6.574 1.00 0.00 117 THR A C 1
ATOM 1757 O O . THR A 1 116 ? 13.225 -6.170 -5.509 1.00 0.00 117 THR A O 1
ATOM 1768 N N . ASP A 1 117 ? 14.231 -7.779 -6.722 1.00 0.00 118 ASP A N 1
ATOM 1769 C CA . ASP A 1 117 ? 14.279 -8.725 -5.615 1.00 0.00 118 ASP A CA 1
ATOM 1770 C C . ASP A 1 117 ? 14.992 -8.099 -4.418 1.00 0.00 118 ASP A C 1
ATOM 1771 O O . ASP A 1 117 ? 14.768 -8.489 -3.273 1.00 0.00 118 ASP A O 1
ATOM 1780 N N . GLU A 1 118 ? 15.859 -7.133 -4.690 1.00 0.00 119 GLU A N 1
ATOM 1781 C CA . GLU A 1 118 ? 16.598 -6.466 -3.624 1.00 0.00 119 GLU A CA 1
ATOM 1782 C C . GLU A 1 118 ? 15.665 -5.641 -2.741 1.00 0.00 119 GLU A C 1
ATOM 1783 O O . GLU A 1 118 ? 15.701 -5.745 -1.515 1.00 0.00 119 GLU A O 1
ATOM 1795 N N . GLU A 1 119 ? 14.831 -4.821 -3.370 1.00 0.00 120 GLU A N 1
ATOM 1796 C CA . GLU A 1 119 ? 13.898 -3.978 -2.625 1.00 0.00 120 GLU A CA 1
ATOM 1797 C C . GLU A 1 119 ? 13.078 -4.808 -1.644 1.00 0.00 120 GLU A C 1
ATOM 1798 O O . GLU A 1 119 ? 13.068 -4.540 -0.441 1.00 0.00 120 GLU A O 1
ATOM 1810 N N . VAL A 1 120 ? 12.401 -5.818 -2.162 1.00 0.00 121 VAL A N 1
ATOM 1811 C CA . VAL A 1 120 ? 11.585 -6.683 -1.320 1.00 0.00 121 VAL A CA 1
ATOM 1812 C C . VAL A 1 120 ? 12.438 -7.312 -0.224 1.00 0.00 121 VAL A C 1
ATOM 1813 O O . VAL A 1 120 ? 12.021 -7.391 0.931 1.00 0.00 121 VAL A O 1
ATOM 1826 N N . ASP A 1 121 ? 13.629 -7.762 -0.593 1.00 0.00 122 ASP A N 1
ATOM 1827 C CA . ASP A 1 121 ? 14.523 -8.389 0.368 1.00 0.00 122 ASP A CA 1
ATOM 1828 C C . ASP A 1 121 ? 14.865 -7.405 1.478 1.00 0.00 122 ASP A C 1
ATOM 1829 O O . ASP A 1 121 ? 14.975 -7.784 2.640 1.00 0.00 122 ASP A O 1
ATOM 1838 N N . GLU A 1 122 ? 15.033 -6.141 1.117 1.00 0.00 123 GLU A N 1
ATOM 1839 C CA . GLU A 1 122 ? 15.362 -5.118 2.102 1.00 0.00 123 GLU A CA 1
ATOM 1840 C C . GLU A 1 122 ? 14.234 -4.965 3.116 1.00 0.00 123 GLU A C 1
ATOM 1841 O O . GLU A 1 122 ? 14.479 -4.878 4.321 1.00 0.00 123 GLU A O 1
ATOM 1853 N N . MET A 1 123 ? 13.002 -4.922 2.625 1.00 0.00 124 MET A N 1
ATOM 1854 C CA . MET A 1 123 ? 11.852 -4.770 3.508 1.00 0.00 124 MET A CA 1
ATOM 1855 C C . MET A 1 123 ? 11.753 -5.955 4.466 1.00 0.00 124 MET A C 1
ATOM 1856 O O . MET A 1 123 ? 11.614 -5.779 5.678 1.00 0.00 124 MET A O 1
ATOM 1870 N N . ILE A 1 124 ? 11.834 -7.165 3.915 1.00 0.00 125 ILE A N 1
ATOM 1871 C CA . ILE A 1 124 ? 11.761 -8.368 4.736 1.00 0.00 125 ILE A CA 1
ATOM 1872 C C . ILE A 1 124 ? 13.021 -8.529 5.577 1.00 0.00 125 ILE A C 1
ATOM 1873 O O . ILE A 1 124 ? 12.946 -8.688 6.789 1.00 0.00 125 ILE A O 1
ATOM 1889 N N . ARG A 1 125 ? 14.171 -8.500 4.922 1.00 0.00 126 ARG A N 1
ATOM 1890 C CA . ARG A 1 125 ? 15.438 -8.668 5.622 1.00 0.00 126 ARG A CA 1
ATOM 1891 C C . ARG A 1 125 ? 15.501 -7.741 6.825 1.00 0.00 126 ARG A C 1
ATOM 1892 O O . ARG A 1 125 ? 15.956 -8.135 7.898 1.00 0.00 126 ARG A O 1
ATOM 1913 N N . GLU A 1 126 ? 15.042 -6.513 6.641 1.00 0.00 127 GLU A N 1
ATOM 1914 C CA . GLU A 1 126 ? 15.046 -5.540 7.724 1.00 0.00 127 GLU A CA 1
ATOM 1915 C C . GLU A 1 126 ? 13.927 -5.834 8.716 1.00 0.00 127 GLU A C 1
ATOM 1916 O O . GLU A 1 126 ? 14.037 -5.517 9.900 1.00 0.00 127 GLU A O 1
ATOM 1928 N N . ALA A 1 127 ? 12.844 -6.435 8.228 1.00 0.00 128 ALA A N 1
ATOM 1929 C CA . ALA A 1 127 ? 11.707 -6.757 9.086 1.00 0.00 128 ALA A CA 1
ATOM 1930 C C . ALA A 1 127 ? 11.909 -8.100 9.779 1.00 0.00 128 ALA A C 1
ATOM 1931 O O . ALA A 1 127 ? 11.329 -8.359 10.834 1.00 0.00 128 ALA A O 1
ATOM 1938 N N . ASP A 1 128 ? 12.729 -8.951 9.179 1.00 0.00 129 ASP A N 1
ATOM 1939 C CA . ASP A 1 128 ? 12.995 -10.267 9.738 1.00 0.00 129 ASP A CA 1
ATOM 1940 C C . ASP A 1 128 ? 13.997 -10.162 10.881 1.00 0.00 129 ASP A C 1
ATOM 1941 O O . ASP A 1 128 ? 15.203 -10.054 10.659 1.00 0.00 129 ASP A O 1
ATOM 1950 N N . ILE A 1 129 ? 13.484 -10.196 12.102 1.00 0.00 130 ILE A N 1
ATOM 1951 C CA . ILE A 1 129 ? 14.330 -10.109 13.284 1.00 0.00 130 ILE A CA 1
ATOM 1952 C C . ILE A 1 129 ? 15.225 -11.337 13.400 1.00 0.00 130 ILE A C 1
ATOM 1953 O O . ILE A 1 129 ? 16.399 -11.225 13.753 1.00 0.00 130 ILE A O 1
ATOM 1969 N N . ASP A 1 130 ? 14.663 -12.515 13.121 1.00 0.00 131 ASP A N 1
ATOM 1970 C CA . ASP A 1 130 ? 15.423 -13.758 13.212 1.00 0.00 131 ASP A CA 1
ATOM 1971 C C . ASP A 1 130 ? 16.084 -14.091 11.878 1.00 0.00 131 ASP A C 1
ATOM 1972 O O . ASP A 1 130 ? 16.898 -15.012 11.795 1.00 0.00 131 ASP A O 1
ATOM 1981 N N . GLY A 1 131 ? 15.740 -13.337 10.839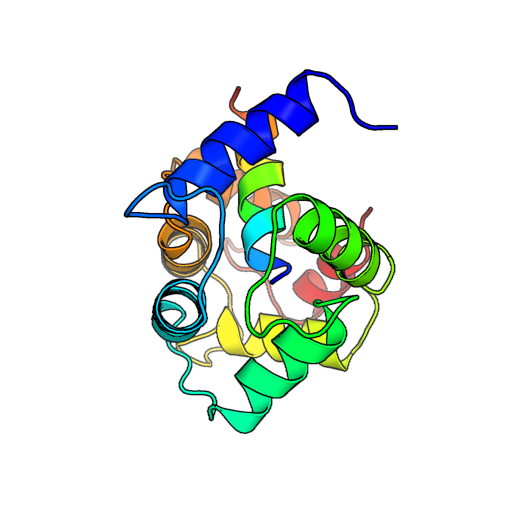 1.00 0.00 132 GLY A N 1
ATOM 1982 C CA . GLY A 1 131 ? 16.321 -13.569 9.520 1.00 0.00 132 GLY A CA 1
ATOM 1983 C C . GLY A 1 131 ? 15.904 -14.933 8.978 1.00 0.00 132 GLY A C 1
ATOM 1984 O O . GLY A 1 131 ? 16.664 -15.584 8.263 1.00 0.00 132 GLY A O 1
ATOM 1988 N N . ASP A 1 132 ? 14.693 -15.361 9.324 1.00 0.00 133 ASP A N 1
ATOM 1989 C CA . ASP A 1 132 ? 14.190 -16.652 8.871 1.00 0.00 133 ASP A CA 1
ATOM 1990 C C . ASP A 1 132 ? 13.719 -16.567 7.424 1.00 0.00 133 ASP A C 1
ATOM 1991 O O . ASP A 1 132 ? 13.217 -17.545 6.867 1.00 0.00 133 ASP A O 1
ATOM 2000 N N . GLY A 1 133 ? 13.880 -15.394 6.820 1.00 0.00 134 GLY A N 1
ATOM 2001 C CA . GLY A 1 133 ? 13.471 -15.193 5.437 1.00 0.00 134 GLY A CA 1
ATOM 2002 C C . GLY A 1 133 ? 11.976 -14.932 5.347 1.00 0.00 134 GLY A C 1
ATOM 2003 O O . GLY A 1 133 ? 11.425 -14.816 4.256 1.00 0.00 134 GLY A O 1
ATOM 2007 N N . GLN A 1 134 ? 11.320 -14.844 6.502 1.00 0.00 135 GLN A N 1
ATOM 2008 C CA . GLN A 1 134 ? 9.879 -14.601 6.538 1.00 0.00 135 GLN A CA 1
ATOM 2009 C C . GLN A 1 134 ? 9.532 -13.663 7.680 1.00 0.00 135 GLN A C 1
ATOM 2010 O O . GLN A 1 134 ? 10.164 -13.692 8.739 1.00 0.00 135 GLN A O 1
ATOM 2024 N N . VAL A 1 135 ? 8.512 -12.833 7.466 1.00 0.00 136 VAL A N 1
ATOM 2025 C CA . VAL A 1 135 ? 8.078 -11.882 8.494 1.00 0.00 136 VAL A CA 1
ATOM 2026 C C . VAL A 1 135 ? 6.758 -12.334 9.102 1.00 0.00 136 VAL A C 1
ATOM 2027 O O . VAL A 1 135 ? 5.784 -12.574 8.384 1.00 0.00 136 VAL A O 1
ATOM 2040 N N . ASN A 1 136 ? 6.739 -12.451 10.428 1.00 0.00 137 ASN A N 1
ATOM 2041 C CA . ASN A 1 136 ? 5.536 -12.877 11.138 1.00 0.00 137 ASN A CA 1
ATOM 2042 C C . ASN A 1 136 ? 4.671 -11.673 11.488 1.00 0.00 137 ASN A C 1
ATOM 2043 O O . ASN A 1 136 ? 5.085 -10.526 11.314 1.00 0.00 137 ASN A O 1
ATOM 2054 N N . TYR A 1 137 ? 3.467 -11.940 11.979 1.00 0.00 138 TYR A N 1
ATOM 2055 C CA . TYR A 1 137 ? 2.548 -10.871 12.348 1.00 0.00 138 TYR A CA 1
ATOM 2056 C C . TYR A 1 137 ? 3.191 -9.949 13.378 1.00 0.00 138 TYR A C 1
ATOM 2057 O O . TYR A 1 137 ? 3.092 -8.727 13.276 1.00 0.00 138 TYR A O 1
ATOM 2075 N N . GLU A 1 138 ? 3.849 -10.539 14.369 1.00 0.00 139 GLU A N 1
ATOM 2076 C CA . GLU A 1 138 ? 4.499 -9.751 15.411 1.00 0.00 139 GLU A CA 1
ATOM 2077 C C . GLU A 1 138 ? 5.529 -8.799 14.800 1.00 0.00 139 GLU A C 1
ATOM 2078 O O . GLU A 1 138 ? 5.589 -7.614 15.147 1.00 0.00 139 GLU A O 1
ATOM 2090 N N . GLU A 1 139 ? 6.328 -9.321 13.875 1.00 0.00 140 GLU A N 1
ATOM 2091 C CA . GLU A 1 139 ? 7.341 -8.513 13.212 1.00 0.00 140 GLU A CA 1
ATOM 2092 C C . GLU A 1 139 ? 6.687 -7.480 12.297 1.00 0.00 140 GLU A C 1
ATOM 2093 O O . GLU A 1 139 ? 7.201 -6.375 12.125 1.00 0.00 140 GLU A O 1
ATOM 2105 N N . PHE A 1 140 ? 5.551 -7.850 11.716 1.00 0.00 141 PHE A N 1
ATOM 2106 C CA . PHE A 1 140 ? 4.830 -6.947 10.829 1.00 0.00 141 PHE A CA 1
ATOM 2107 C C . PHE A 1 140 ? 4.296 -5.743 11.609 1.00 0.00 141 PHE A C 1
ATOM 2108 O O . PHE A 1 140 ? 4.422 -4.595 11.177 1.00 0.00 141 PHE A O 1
ATOM 2125 N N . VAL A 1 141 ? 3.698 -6.017 12.764 1.00 0.00 142 VAL A N 1
ATOM 2126 C CA . VAL A 1 141 ? 3.139 -4.958 13.592 1.00 0.00 142 VAL A CA 1
ATOM 2127 C C . VAL A 1 141 ? 4.229 -3.979 14.001 1.00 0.00 142 VAL A C 1
ATOM 2128 O O . VAL A 1 141 ? 4.039 -2.763 13.940 1.00 0.00 142 VAL A O 1
ATOM 2141 N N . GLN A 1 142 ? 5.371 -4.513 14.419 1.00 0.00 143 GLN A N 1
ATOM 2142 C CA . GLN A 1 142 ? 6.486 -3.665 14.835 1.00 0.00 143 GLN A CA 1
ATOM 2143 C C . GLN A 1 142 ? 6.993 -2.829 13.664 1.00 0.00 143 GLN A C 1
ATOM 2144 O O . GLN A 1 142 ? 7.361 -1.667 13.830 1.00 0.00 143 GLN A O 1
ATOM 2158 N N . MET A 1 143 ? 7.021 -3.430 12.482 1.00 0.00 144 MET A N 1
ATOM 2159 C CA . MET A 1 143 ? 7.489 -2.734 11.287 1.00 0.00 144 MET A CA 1
ATOM 2160 C C . MET A 1 143 ? 6.404 -1.833 10.724 1.00 0.00 144 MET A C 1
ATOM 2161 O O . MET A 1 143 ? 6.653 -1.060 9.801 1.00 0.00 144 MET A O 1
ATOM 2175 N N . MET A 1 144 ? 5.205 -1.927 11.278 1.00 0.00 145 MET A N 1
ATOM 2176 C CA . MET A 1 144 ? 4.095 -1.101 10.820 1.00 0.00 145 MET A CA 1
ATOM 2177 C C . MET A 1 144 ? 3.995 0.169 11.651 1.00 0.00 145 MET A C 1
ATOM 2178 O O . MET A 1 144 ? 3.165 1.027 11.379 1.00 0.00 145 MET A O 1
ATOM 2192 N N . THR A 1 145 ? 4.842 0.286 12.671 1.00 0.00 146 THR A N 1
ATOM 2193 C CA . THR A 1 145 ? 4.830 1.466 13.536 1.00 0.00 146 THR A CA 1
ATOM 2194 C C . THR A 1 145 ? 5.963 2.411 13.159 1.00 0.00 146 THR A C 1
ATOM 2195 O O . THR A 1 145 ? 5.942 3.590 13.511 1.00 0.00 146 THR A O 1
ATOM 2206 N N . ALA A 1 146 ? 6.950 1.888 12.438 1.00 0.00 147 ALA A N 1
ATOM 2207 C CA . ALA A 1 146 ? 8.088 2.698 12.018 1.00 0.00 147 ALA A CA 1
ATOM 2208 C C . ALA A 1 146 ? 7.619 3.887 11.187 1.00 0.00 147 ALA A C 1
ATOM 2209 O O . ALA A 1 146 ? 6.633 3.794 10.455 1.00 0.00 147 ALA A O 1
ATOM 2216 N N . LYS A 1 147 ? 8.328 5.005 11.308 1.00 0.00 148 LYS A N 1
ATOM 2217 C CA . LYS A 1 147 ? 7.975 6.206 10.562 1.00 0.00 148 LYS A CA 1
ATOM 2218 C C . LYS A 1 147 ? 8.398 6.078 9.103 1.00 0.00 148 LYS A C 1
ATOM 2219 O O . LYS A 1 147 ? 9.317 5.321 8.838 1.00 0.00 148 LYS A O 1
ATOM 2239 N N . ALA B 2 1 ? -4.562 1.856 1.265 1.00 0.00 349 ALA B N 1
ATOM 2240 C CA . ALA B 2 1 ? -3.778 2.485 0.159 1.00 0.00 349 ALA B CA 1
ATOM 2241 C C . ALA B 2 1 ? -2.301 2.492 0.532 1.00 0.00 349 ALA B C 1
ATOM 2242 O O . ALA B 2 1 ? -1.437 2.621 -0.328 1.00 0.00 349 ALA B O 1
ATOM 2251 N N . PHE B 2 2 ? -2.014 2.341 1.820 1.00 0.00 350 PHE B N 1
ATOM 2252 C CA . PHE B 2 2 ? -0.628 2.316 2.291 1.00 0.00 350 PHE B CA 1
ATOM 2253 C C . PHE B 2 2 ? 0.260 1.532 1.321 1.00 0.00 350 PHE B C 1
ATOM 2254 O O . PHE B 2 2 ? 1.472 1.716 1.282 1.00 0.00 350 PHE B O 1
ATOM 2271 N N . ILE B 2 3 ? -0.358 0.663 0.542 1.00 0.00 351 ILE B N 1
ATOM 2272 C CA . ILE B 2 3 ? 0.379 -0.145 -0.419 1.00 0.00 351 ILE B CA 1
ATOM 2273 C C . ILE B 2 3 ? 1.176 0.746 -1.366 1.00 0.00 351 ILE B C 1
ATOM 2274 O O . ILE B 2 3 ? 2.337 0.461 -1.689 1.00 0.00 351 ILE B O 1
ATOM 2290 N N . ILE B 2 4 ? 0.555 1.817 -1.812 1.00 0.00 352 ILE B N 1
ATOM 2291 C CA . ILE B 2 4 ? 1.220 2.719 -2.731 1.00 0.00 352 ILE B CA 1
ATOM 2292 C C . ILE B 2 4 ? 2.481 3.278 -2.089 1.00 0.00 352 ILE B C 1
ATOM 2293 O O . ILE B 2 4 ? 3.542 3.315 -2.715 1.00 0.00 352 ILE B O 1
ATOM 2309 N N . TRP B 2 5 ? 2.370 3.687 -0.840 1.00 0.00 353 TRP B N 1
ATOM 2310 C CA . TRP B 2 5 ? 3.517 4.226 -0.136 1.00 0.00 353 TRP B CA 1
ATOM 2311 C C . TRP B 2 5 ? 4.590 3.154 0.024 1.00 0.00 353 TRP B C 1
ATOM 2312 O O . TRP B 2 5 ? 5.784 3.431 -0.099 1.00 0.00 353 TRP B O 1
ATOM 2333 N N . LEU B 2 6 ? 4.159 1.947 0.342 1.00 0.00 354 LEU B N 1
ATOM 2334 C CA . LEU B 2 6 ? 5.099 0.871 0.566 1.00 0.00 354 LEU B CA 1
ATOM 2335 C C . LEU B 2 6 ? 6.066 0.766 -0.594 1.00 0.00 354 LEU B C 1
ATOM 2336 O O . LEU B 2 6 ? 7.271 0.601 -0.394 1.00 0.00 354 LEU B O 1
ATOM 2352 N N . ALA B 2 7 ? 5.542 0.854 -1.805 1.00 0.00 355 ALA B N 1
ATOM 2353 C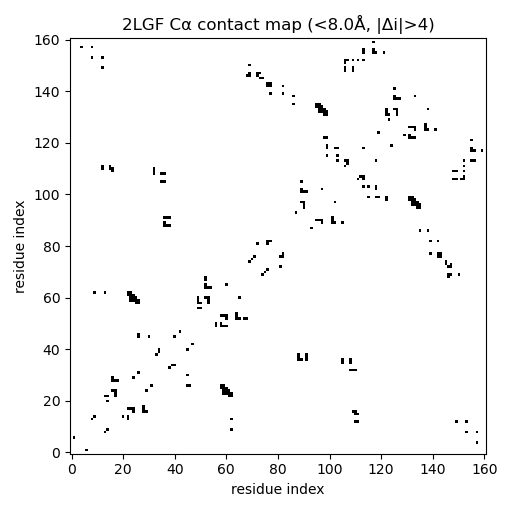 CA . ALA B 2 7 ? 6.393 0.762 -2.987 1.00 0.00 355 ALA B CA 1
ATOM 2354 C C . ALA B 2 7 ? 7.269 2.001 -3.121 1.00 0.00 355 ALA B C 1
ATOM 2355 O O . ALA B 2 7 ? 8.432 1.913 -3.516 1.00 0.00 355 ALA B O 1
ATOM 2362 N N . ARG B 2 8 ? 6.700 3.156 -2.801 1.00 0.00 356 ARG B N 1
ATOM 2363 C CA . ARG B 2 8 ? 7.443 4.404 -2.901 1.00 0.00 356 ARG B CA 1
ATOM 2364 C C . ARG B 2 8 ? 8.634 4.400 -1.952 1.00 0.00 356 ARG B C 1
ATOM 2365 O O . ARG B 2 8 ? 9.695 4.924 -2.281 1.00 0.00 356 ARG B O 1
ATOM 2386 N N . ARG B 2 9 ? 8.453 3.822 -0.772 1.00 0.00 357 ARG B N 1
ATOM 2387 C CA . ARG B 2 9 ? 9.528 3.784 0.209 1.00 0.00 357 ARG B CA 1
ATOM 2388 C C . ARG B 2 9 ? 10.742 3.053 -0.350 1.00 0.00 357 ARG B C 1
ATOM 2389 O O . ARG B 2 9 ? 11.859 3.568 -0.313 1.00 0.00 357 ARG B O 1
ATOM 2410 N N . LEU B 2 10 ? 10.520 1.852 -0.863 1.00 0.00 358 LEU B N 1
ATOM 2411 C CA . LEU B 2 10 ? 11.609 1.066 -1.422 1.00 0.00 358 LEU B CA 1
ATOM 2412 C C . LEU B 2 10 ? 12.086 1.659 -2.739 1.00 0.00 358 LEU B C 1
ATOM 2413 O O . LEU B 2 10 ? 13.285 1.702 -3.019 1.00 0.00 358 LEU B O 1
ATOM 2429 N N . LYS B 2 11 ? 11.133 2.103 -3.551 1.00 0.00 359 LYS B N 1
ATOM 2430 C CA . LYS B 2 11 ? 11.454 2.678 -4.847 1.00 0.00 359 LYS B CA 1
ATOM 2431 C C . LYS B 2 11 ? 12.287 3.947 -4.676 1.00 0.00 359 LYS B C 1
ATOM 2432 O O . LYS B 2 11 ? 13.201 4.213 -5.456 1.00 0.00 359 LYS B O 1
ATOM 2451 N N . LYS B 2 12 ? 11.961 4.724 -3.644 1.00 0.00 360 LYS B N 1
ATOM 2452 C CA . LYS B 2 12 ? 12.683 5.964 -3.372 1.00 0.00 360 LYS B CA 1
ATOM 2453 C C . LYS B 2 12 ? 14.151 5.674 -3.078 1.00 0.00 360 LYS B C 1
ATOM 2454 O O . LYS B 2 12 ? 15.036 6.431 -3.475 1.00 0.00 360 LYS B O 1
ATOM 2473 N N . GLY B 2 13 ? 14.404 4.568 -2.384 1.00 0.00 361 GLY B N 1
ATOM 2474 C CA . GLY B 2 13 ? 15.770 4.186 -2.044 1.00 0.00 361 GLY B CA 1
ATOM 2475 C C . GLY B 2 13 ? 16.538 3.734 -3.283 1.00 0.00 361 GLY B C 1
ATOM 2476 O O . GLY B 2 13 ? 17.734 3.997 -3.413 1.00 0.00 361 GLY B O 1
ATOM 2480 N N . LYS B 2 14 ? 15.840 3.056 -4.191 1.00 0.00 362 LYS B N 1
ATOM 2481 C CA . LYS B 2 14 ? 16.462 2.573 -5.420 1.00 0.00 362 LYS B CA 1
ATOM 2482 C C . LYS B 2 14 ? 16.971 3.742 -6.255 1.00 0.00 362 LYS B C 1
ATOM 2483 O O . LYS B 2 14 ? 18.088 3.711 -6.772 1.00 0.00 362 LYS B O 1
ATOM 2502 N N . LYS B 2 15 ? 16.145 4.771 -6.379 1.00 0.00 363 LYS B N 1
ATOM 2503 C CA . LYS B 2 15 ? 16.521 5.945 -7.154 1.00 0.00 363 LYS B CA 1
ATOM 2504 C C . LYS B 2 15 ? 17.774 6.595 -6.579 1.00 0.00 363 LYS B C 1
ATOM 2505 O O . LYS B 2 15 ? 17.777 6.886 -5.394 1.00 0.00 363 LYS B O 1
#

GO terms:
  GO:0005509 calcium ion binding (F, IDA)
  GO:0035458 cellular response to interferon-beta (P, IDA)
  GO:0043539 protein serine/threonine kinase activator activity (F, IDA)
  GO:0046427 positive regulation of receptor signaling pathway via JAK-STAT (P, IDA)
  GO:0071346 cellular response to type II interferon (P, IDA)
  GO:0005737 cytoplasm (C, IDA)
  GO:1990456 mitochondrion-endoplasmic reticulum membrane tethering (P, IDA)
  GO:0016240 autophagosome membrane docking (P, IDA)
  GO:0060314 regulation of ryanodine-sensitive calcium-release channel activity (P, IDA)
  GO:0060315 negative regulation of ryanodine-sensitive calcium-release channel activity (P, IDA)
  GO:0140056 organelle localization by membrane tethering (P, IDA)
  GO:0019855 calcium channel inhibitor activity (F, IDA)
  GO:1901842 negative regulation of high voltage-gated calcium channel activity (P, IMP)
  GO:0098901 regulation of cardiac muscle cell action potential (P, IMP)
  GO:0005515 protein binding (F, IPI)
  GO:0005576 extracellular region (C, TAS)
  GO:0005654 nucleoplasm (C, TAS)
  GO:0005829 cytosol (C, TAS)
  GO:0005886 plasma membrane (C, TAS)
  GO:0072542 protein phosphatase activator activity (F, IDA)

Solvent-accessible surface area: 9044 Å² total; per-residue (Å²): 209,83,77,141,74,40,77,59,12,10,158,70,1,25,60,66,20,2,158,94,52,78,44,48,6,46,53,158,17,12,3,57,26,18,105,51,2,56,65,130,21,92,117,59,82,24,88,74,39,10,77,111,10,8,104,90,46,83,40,39,5,40,66,82,12,8,45,89,3,1,55,100,15,67,176,62,9,101,32,105,103,62,6,105,62,4,30,111,16,4,7,82,89,62,71,27,108,5,35,27,52,17,8,71,92,0,0,42,58,0,36,5,161,14,47,70,134,9,0,54,109,17,8,193,131,6,10,127,92,57,73,40,47,5,45,88,142,13,15,41,115,34,8,65,43,219,9,24,2,4,18,1,0,18,92,13,20,74,64,123,202

Secondary structure (DSSP, 8-state):
---HHHHHHHHHHHHHH-SS--S-B-HHHHHHHHHHTT----HHHHHHHHHHH-SS--SSB-HHHHHHHHHHHHHSTT-HHHHHHHHHHH-TT-SS-B-HHHHHHHHHTTT----HHHHHHHHHHH-SS-SSSB-HHHHHHHTT--/-HHHHHHHHHHHHH-

Radius of gyration: 15.2 Å; Cα contacts (8 Å, |Δi|>4): 179; chains: 2; bounding box: 36×38×35 Å

Foldseek 3Di:
DQDPVNVVCLQVLVCLLDVVSPQWAACCSVVVLLCLLLDDDDVCVSLVLVCVLPPPSPRIAGSVSVVVVCCCCLVVLLPPVSLVVVQCSLPSVPPQKHALVSNQSNVVSSSHHDDSVVSCCLCCVLPPVSPRIHGSVSSSVSSNDD/DCVVVVCVVVVVVVD

Nearest PDB structures (foldseek):
  2lgf-assembly1_A  TM=1.007E+00  e=5.924E-23  Homo sapiens
  2l7l-assembly1_A  TM=7.385E-01  e=3.899E-17  Homo sapiens
  2k61-assembly1_A  TM=7.385E-01  e=8.650E-16  Homo sapiens
  2lv6-assembly1_A  TM=6.505E-01  e=1.005E-15  Homo sapiens
  2ll6-assembly1_A  TM=6.517E-01  e=1.005E-15  Homo sapiens